Protein 3FF5 (pdb70)

Sequence (108 aa):
GPLGSPEFREPLIATAVKFLQNSRVRQSPLATRRAFLKKKGLTDEEIDLAFQQSGPLGSPEFREPLIATAVKFLQNSRVRQSPLATRRAFLKKKGLTDEEIDLAFQQS

Secondary structure (DSSP, 8-state):
-TT--HHHHHHHHHHHHHHHH-TTGGGS-HHHHHHHHHHTT--HHHHHHHHHH-/-TTS-HHHHHHHHHHHHHHHH-TTGGGS-HHHHHHHHHHTT--HHHHHHHHHH-

Radius of gyration: 14.64 Å; Cα contacts (8 Å, |Δi|>4): 102; chains: 2; bounding box: 37×34×26 Å

Solvent-accessible surface area: 6771 Å² total; per-residue (Å²): 54,143,141,30,23,84,111,5,37,104,24,0,24,57,13,0,20,148,31,8,94,74,88,204,19,157,157,32,90,86,75,73,41,76,59,71,0,112,82,6,47,2,49,85,122,13,3,62,58,0,49,135,109,69,30,131,144,20,19,80,118,2,24,112,44,3,12,51,31,0,10,132,35,4,63,66,85,188,26,129,135,37,91,100,75,69,44,56,49,71,0,113,90,5,45,6,49,72,126,11,0,75,71,0,55,144,106,62

GO terms:
  GO:0005777 peroxisome (C, IDA)
  GO:0005778 peroxisomal membrane (C, IDA)
  GO:0030674 protein-macromolecule adaptor activity (F, IDA)
  GO:0016560 protein import into peroxisome matrix, docking (P, IDA)
  GO:0005778 peroxisomal membrane (C, EXP)
  GO:0032991 protein-containing complex (C, IDA)
  GO:0007031 peroxisome organization (P, IDA)
  GO:0005778 peroxisomal membrane (C, TAS)

CATH classification: 1.10.10.10

Structure (mmCIF, N/CA/C/O backbone):
data_3FF5
#
_entry.id   3FF5
#
_cell.length_a   90.570
_cell.length_b   90.570
_cell.length_c   90.570
_cell.angle_alpha   90.00
_cell.angle_beta   90.00
_cell.angle_gamma   90.00
#
_symmetry.space_group_name_H-M   'I 2 3'
#
loop_
_entity.id
_entity.type
_entity.pdbx_description
1 polymer 'Peroxisomal biogenesis factor 14'
2 non-polymer 'decyl 2-trimethylazaniumylethyl phosphate'
3 water water
#
loop_
_atom_site.group_PDB
_atom_site.id
_atom_site.type_symbol
_atom_site.label_atom_id
_atom_site.label_alt_id
_atom_site.label_comp_id
_atom_site.label_asym_id
_atom_site.label_entity_id
_atom_site.label_seq_id
_atom_site.pdbx_PDB_ins_code
_atom_site.Cartn_x
_atom_site.Cartn_y
_atom_site.Cartn_z
_atom_site.occupancy
_atom_site.B_iso_or_equiv
_atom_site.auth_seq_id
_atom_site.auth_comp_id
_atom_site.auth_asym_id
_atom_site.auth_atom_id
_atom_site.pdbx_PDB_model_num
ATOM 1 N N . GLY A 1 1 ? 19.225 10.474 39.688 1.00 19.03 17 GLY A N 1
ATOM 2 C CA . GLY A 1 1 ? 18.154 9.510 39.287 1.00 18.28 17 GLY A CA 1
ATOM 3 C C . GLY A 1 1 ? 17.611 9.740 37.887 1.00 17.77 17 GLY A C 1
ATOM 4 O O . GLY A 1 1 ? 17.996 10.704 37.225 1.00 18.13 17 GLY A O 1
ATOM 5 N N . PRO A 1 2 ? 16.694 8.861 37.436 1.00 17.15 18 PRO A N 1
ATOM 6 C CA . PRO A 1 2 ? 16.126 8.800 36.078 1.00 16.90 18 PRO A CA 1
ATOM 7 C C . PRO A 1 2 ? 15.399 10.058 35.599 1.00 16.48 18 PRO A C 1
ATOM 8 O O . PRO A 1 2 ? 15.184 10.218 34.394 1.00 16.77 18 PRO A O 1
ATOM 12 N N . LEU A 1 3 ? 14.995 10.924 36.522 1.00 15.52 19 LEU A N 1
ATOM 13 C CA . LEU A 1 3 ? 14.311 12.155 36.139 1.00 14.92 19 LEU A CA 1
ATOM 14 C C . LEU A 1 3 ? 15.158 13.409 36.380 1.00 14.93 19 LEU A C 1
ATOM 15 O O . LEU A 1 3 ? 14.703 14.528 36.130 1.00 14.59 19 LEU A O 1
ATOM 20 N N . GLY A 1 4 ? 16.391 13.207 36.840 1.00 14.75 20 GLY A N 1
ATOM 21 C CA . GLY A 1 4 ? 17.318 14.310 37.110 1.00 14.53 20 GLY A CA 1
ATOM 22 C C . GLY A 1 4 ? 18.137 14.746 35.907 1.00 14.28 20 GLY A C 1
ATOM 23 O O . GLY A 1 4 ? 18.107 14.104 34.858 1.00 14.36 20 GLY A O 1
ATOM 24 N N . SER A 1 5 ? 18.864 15.852 36.065 1.00 14.27 21 SER A N 1
ATOM 25 C CA . SER A 1 5 ? 19.693 16.406 34.998 1.00 14.25 21 SER A CA 1
ATOM 26 C C . SER A 1 5 ? 21.150 16.458 35.445 1.00 14.11 21 SER A C 1
ATOM 27 O O . SER A 1 5 ? 21.425 16.572 36.640 1.00 13.73 21 SER A O 1
ATOM 31 N N . PRO A 1 6 ? 22.091 16.369 34.484 1.00 14.26 22 PRO A N 1
ATOM 32 C CA . PRO A 1 6 ? 23.532 16.408 34.775 1.00 14.24 22 PRO A CA 1
ATOM 33 C C . PRO A 1 6 ? 23.954 17.616 35.603 1.00 14.49 22 PRO A C 1
ATOM 34 O O . PRO A 1 6 ? 24.827 17.494 36.464 1.00 14.59 22 PRO A O 1
ATOM 38 N N . GLU A 1 7 ? 23.324 18.762 35.350 1.00 14.35 23 GLU A N 1
ATOM 39 C CA . GLU A 1 7 ? 23.634 20.017 36.040 1.00 14.81 23 GLU A CA 1
ATOM 40 C C . GLU A 1 7 ? 23.570 19.874 37.564 1.00 14.37 23 GLU A C 1
ATOM 41 O O . GLU A 1 7 ? 24.323 20.521 38.285 1.00 14.17 23 GLU A O 1
ATOM 51 N N . PHE A 1 8 ? 22.667 19.024 38.041 1.00 14.05 24 PHE A N 1
ATOM 52 C CA . PHE A 1 8 ? 22.451 18.863 39.473 1.00 14.33 24 PHE A CA 1
ATOM 53 C C . PHE A 1 8 ? 23.139 17.647 40.059 1.00 14.80 24 PHE A C 1
ATOM 54 O O . PHE A 1 8 ? 23.172 17.477 41.281 1.00 15.76 24 PHE A O 1
ATOM 62 N N . ARG A 1 9 ? 23.667 16.791 39.190 1.00 14.61 25 ARG A N 1
ATOM 63 C CA . ARG A 1 9 ? 24.415 15.617 39.639 1.00 15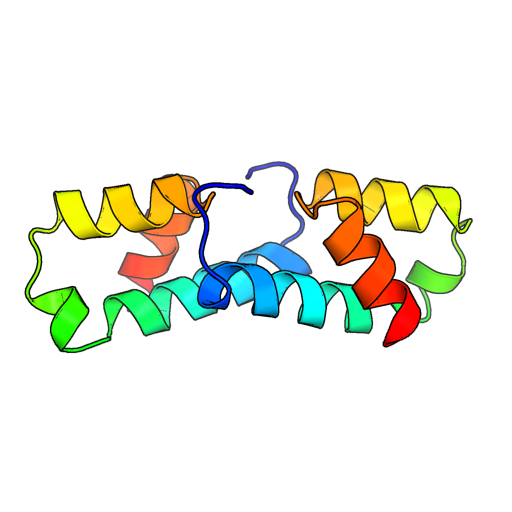.36 25 ARG A CA 1
ATOM 64 C C . ARG A 1 9 ? 25.898 15.931 39.687 1.00 15.81 25 ARG A C 1
ATOM 65 O O . ARG A 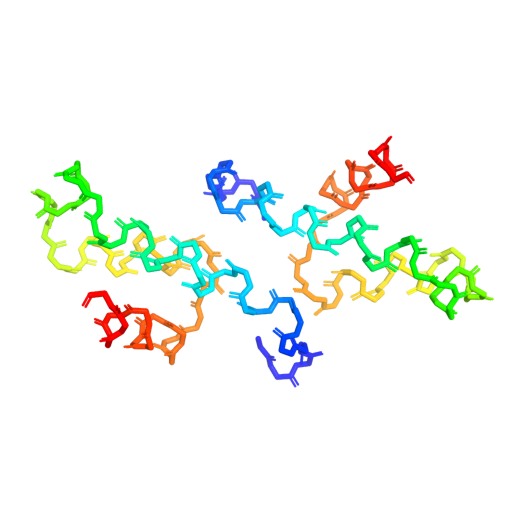1 9 ? 26.611 15.457 40.570 1.00 15.86 25 ARG A O 1
ATOM 80 N N . GLU A 1 10 ? 26.350 16.753 38.747 1.00 16.69 26 GLU A N 1
ATOM 81 C CA . GLU A 1 10 ? 27.776 17.062 38.621 1.00 18.08 26 GLU A CA 1
ATOM 82 C C . GLU A 1 10 ? 28.438 17.667 39.887 1.00 17.71 26 GLU A C 1
ATOM 83 O O . GLU A 1 10 ? 29.541 17.243 40.242 1.00 17.85 26 GLU A O 1
ATOM 89 N N . PRO A 1 11 ? 27.781 18.632 40.575 1.00 17.84 27 PRO A N 1
ATOM 90 C CA . PRO A 1 11 ? 28.325 19.078 41.867 1.00 17.64 27 PRO A CA 1
ATOM 91 C C . PRO A 1 11 ? 28.445 18.012 42.956 1.00 16.87 27 PRO A C 1
ATOM 92 O O . PRO A 1 11 ? 29.354 18.105 43.775 1.00 17.02 27 PRO A O 1
ATOM 96 N N . LEU A 1 12 ? 27.544 17.026 42.974 1.00 15.79 28 LEU A N 1
ATOM 97 C CA . LEU A 1 12 ? 27.635 15.919 43.931 1.00 15.34 28 LEU A CA 1
ATOM 98 C C . LEU A 1 12 ? 28.839 15.039 43.634 1.00 14.30 28 LEU A C 1
ATOM 99 O O . LEU A 1 12 ? 29.544 14.629 44.551 1.00 13.97 28 LEU A O 1
ATOM 104 N N . ILE A 1 13 ? 29.072 14.760 42.352 1.00 13.38 29 ILE A N 1
ATOM 105 C CA . ILE A 1 13 ? 30.251 13.996 41.936 1.00 12.74 29 ILE A CA 1
ATOM 106 C C . ILE A 1 13 ? 31.532 14.748 42.310 1.00 12.61 29 ILE A C 1
ATOM 107 O O . ILE A 1 13 ? 32.443 14.169 42.906 1.00 12.13 29 ILE A O 1
ATOM 112 N N . ALA A 1 14 ? 31.582 16.040 41.985 1.00 12.67 30 ALA A N 1
ATOM 113 C CA . ALA A 1 14 ? 32.745 16.876 42.280 1.00 12.99 30 ALA A CA 1
ATOM 114 C C . ALA A 1 14 ? 33.068 16.915 43.772 1.00 12.95 30 ALA A C 1
ATOM 115 O O . ALA A 1 14 ? 34.233 16.803 44.160 1.00 12.89 30 ALA A O 1
ATOM 117 N N . THR A 1 15 ? 32.035 17.060 44.601 1.00 12.85 31 THR A N 1
ATOM 118 C CA . THR A 1 15 ? 32.217 17.065 46.050 1.00 13.01 31 THR A CA 1
ATOM 119 C C . THR A 1 15 ? 32.700 15.692 46.518 1.00 12.90 31 THR A C 1
ATOM 120 O O . THR A 1 15 ? 33.604 15.598 47.360 1.00 13.05 31 THR A O 1
ATOM 124 N N . ALA A 1 16 ? 32.120 14.637 45.943 1.00 12.45 32 ALA A N 1
ATOM 125 C CA . ALA A 1 16 ? 32.511 13.266 46.264 1.00 12.62 32 ALA A CA 1
ATOM 126 C C . ALA A 1 16 ? 33.988 13.010 45.965 1.00 12.61 32 ALA A C 1
ATOM 127 O O . ALA A 1 16 ? 34.654 12.304 46.708 1.00 12.80 32 ALA A O 1
ATOM 129 N N . VAL A 1 17 ? 34.496 13.578 44.874 1.00 12.66 33 VAL A N 1
ATOM 130 C CA . VAL A 1 17 ? 35.924 13.457 44.565 1.00 13.08 33 VAL A CA 1
ATOM 131 C C . VAL A 1 17 ? 36.787 14.093 45.660 1.00 13.50 33 VAL A C 1
ATOM 132 O O . VAL A 1 17 ? 37.735 13.463 46.146 1.00 13.71 33 VAL A O 1
ATOM 136 N N . LYS A 1 18 ? 36.440 15.318 46.061 1.00 13.73 34 LYS A N 1
ATOM 137 C CA . LYS A 1 18 ? 37.156 16.029 47.129 1.00 14.34 34 LYS A CA 1
ATOM 138 C C . LYS A 1 18 ? 37.057 15.275 48.449 1.00 13.85 34 LYS A C 1
ATOM 139 O O . LYS A 1 18 ? 38.041 15.156 49.182 1.00 13.53 34 LYS A O 1
ATOM 145 N N . PHE A 1 19 ? 35.863 14.755 48.726 1.00 13.16 35 PHE A N 1
ATOM 146 C CA . PHE A 1 19 ? 35.611 13.867 49.859 1.00 12.54 35 PHE A CA 1
ATOM 147 C C . PHE A 1 19 ? 36.583 12.688 49.864 1.00 12.53 35 PHE A C 1
ATOM 148 O O . PHE A 1 19 ? 37.251 12.435 50.863 1.00 12.12 35 PHE A O 1
ATOM 156 N N . LEU A 1 20 ? 36.670 11.972 48.743 1.00 12.35 36 LEU A N 1
ATOM 157 C CA . LEU A 1 20 ? 37.481 10.757 48.676 1.00 12.65 36 LEU A CA 1
ATOM 158 C C . LEU A 1 20 ? 38.993 11.001 48.765 1.00 13.07 36 LEU A C 1
ATOM 159 O O . LEU A 1 20 ? 39.744 10.107 49.161 1.00 13.56 36 LEU A O 1
ATOM 164 N N . GLN A 1 21 ? 39.420 12.206 48.395 1.00 13.76 37 GLN A N 1
ATOM 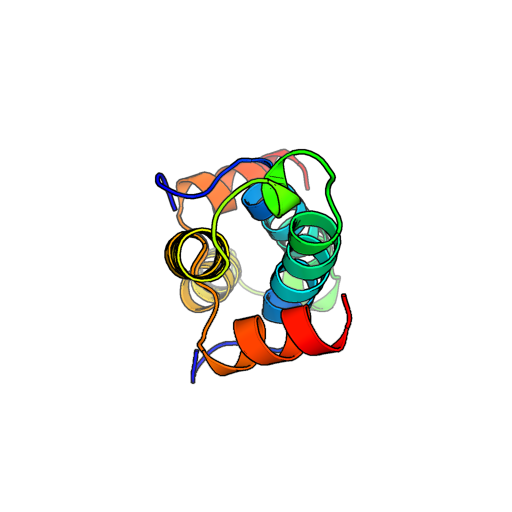165 C CA . GLN A 1 21 ? 40.826 12.616 48.479 1.00 14.29 37 GLN A CA 1
ATOM 166 C C . GLN A 1 21 ? 41.218 13.187 49.850 1.00 14.28 37 GLN A C 1
ATOM 167 O O . GLN A 1 21 ? 42.400 13.467 50.094 1.00 14.40 37 GLN A O 1
ATOM 173 N N . ASN A 1 22 ? 40.239 13.369 50.734 1.00 13.64 38 ASN A N 1
ATOM 174 C CA . ASN A 1 22 ? 40.476 14.046 52.006 1.00 13.63 38 ASN A CA 1
ATOM 175 C C . ASN A 1 22 ? 41.149 13.124 53.015 1.00 13.63 38 ASN A C 1
ATOM 176 O O . ASN A 1 22 ? 40.797 11.948 53.120 1.00 13.09 38 ASN A O 1
ATOM 181 N N . SER A 1 23 ? 42.121 13.671 53.749 1.00 14.11 39 SER A N 1
ATOM 182 C CA . SER A 1 23 ? 42.961 12.875 54.654 1.00 14.39 39 SER A CA 1
ATOM 183 C C . SER A 1 23 ? 42.205 12.223 55.805 1.00 13.99 39 SER A C 1
ATOM 184 O O . SER A 1 23 ? 42.570 11.134 56.251 1.00 14.49 39 SER A O 1
ATOM 187 N N . ARG A 1 24 ? 41.162 12.894 56.290 1.00 13.24 40 ARG A N 1
ATOM 188 C CA . ARG A 1 24 ? 40.301 12.325 57.320 1.00 12.88 40 ARG A CA 1
ATOM 189 C C . ARG A 1 24 ? 39.506 11.151 56.749 1.00 12.66 40 ARG A C 1
ATOM 190 O O . ARG A 1 24 ? 39.427 10.085 57.354 1.00 12.11 40 ARG A O 1
ATOM 198 N N . VAL A 1 25 ? 38.932 11.365 55.568 1.00 12.50 41 VAL A N 1
ATOM 199 C CA . VAL A 1 25 ? 38.066 10.377 54.925 1.00 12.86 41 VAL A CA 1
ATOM 200 C C . VAL A 1 25 ? 38.818 9.096 54.589 1.00 13.32 41 VAL A C 1
ATOM 201 O O . VAL A 1 25 ? 38.304 7.991 54.785 1.00 13.29 41 VAL A O 1
ATOM 205 N N . ARG A 1 26 ? 40.047 9.256 54.113 1.00 13.93 42 ARG A N 1
ATOM 206 C CA . ARG A 1 26 ? 40.877 8.135 53.681 1.00 14.79 42 ARG A CA 1
ATOM 207 C C . ARG A 1 26 ? 41.264 7.169 54.806 1.00 14.67 42 ARG A C 1
ATOM 208 O O . ARG A 1 26 ? 41.739 6.061 54.539 1.00 14.86 42 ARG A O 1
ATOM 216 N N . GLN A 1 27 ? 41.044 7.572 56.057 1.00 14.42 43 GLN A N 1
ATOM 217 C CA . GLN A 1 27 ? 41.352 6.712 57.207 1.00 14.45 43 GLN A CA 1
ATOM 218 C C . GLN A 1 27 ? 40.227 5.745 57.552 1.00 14.36 43 GLN A C 1
ATOM 219 O O . GLN A 1 27 ? 40.380 4.892 58.417 1.00 14.98 43 GLN A O 1
ATOM 225 N N . SER A 1 28 ? 39.098 5.890 56.874 1.00 14.30 44 SER A N 1
ATOM 226 C CA . SER A 1 28 ? 37.956 5.022 57.084 1.00 14.39 44 SER A CA 1
ATOM 227 C C . SER A 1 28 ? 37.986 3.916 56.020 1.00 14.21 44 SER A C 1
ATOM 228 O O . SER A 1 28 ? 38.528 4.130 54.935 1.00 13.72 44 SER A O 1
ATOM 232 N N . PRO A 1 29 ? 37.434 2.724 56.331 1.00 14.45 45 PRO A N 1
ATOM 233 C CA . PRO A 1 29 ? 37.420 1.637 55.345 1.00 14.49 45 PRO A CA 1
ATOM 234 C C . PRO A 1 29 ? 36.729 2.034 54.044 1.00 14.33 45 PRO A C 1
ATOM 235 O O . PRO A 1 29 ? 35.817 2.869 54.049 1.00 13.87 45 PRO A O 1
ATOM 239 N N . LEU A 1 30 ? 37.166 1.430 52.942 1.00 14.19 46 LEU A N 1
ATOM 240 C CA . LEU A 1 30 ? 36.588 1.713 51.632 1.00 14.84 46 LEU A CA 1
ATOM 241 C C . LEU A 1 30 ? 35.057 1.617 51.657 1.00 13.96 46 LEU A C 1
ATOM 242 O O . LEU A 1 30 ? 34.375 2.498 51.134 1.00 13.90 46 LEU A O 1
ATOM 247 N N . ALA A 1 31 ? 34.524 0.566 52.276 1.00 13.61 47 ALA A N 1
ATOM 248 C CA . ALA A 1 31 ? 33.067 0.360 52.348 1.00 12.68 47 ALA A CA 1
ATOM 249 C C . ALA A 1 31 ? 32.334 1.470 53.099 1.00 12.16 47 ALA A C 1
ATOM 250 O O . ALA A 1 31 ? 31.198 1.813 52.762 1.00 11.43 47 ALA A O 1
ATOM 252 N N . THR A 1 32 ? 32.983 2.010 54.130 1.00 11.17 48 THR A N 1
ATOM 253 C CA . THR A 1 32 ? 32.410 3.078 54.931 1.00 10.32 48 THR A CA 1
ATOM 254 C C . THR A 1 32 ? 32.389 4.365 54.112 1.00 9.81 48 THR A C 1
ATOM 255 O O . THR A 1 32 ? 31.437 5.130 54.191 1.00 9.11 48 THR A O 1
ATOM 259 N N . ARG A 1 33 ? 33.438 4.582 53.318 1.00 8.98 49 ARG A N 1
ATOM 260 C CA . ARG A 1 33 ? 33.496 5.722 52.406 1.00 9.11 49 ARG A CA 1
ATOM 261 C C . ARG A 1 33 ? 32.359 5.660 51.393 1.00 8.74 49 ARG A C 1
ATOM 262 O O . ARG A 1 33 ? 31.687 6.655 51.149 1.00 8.30 49 ARG A O 1
ATOM 270 N N . ARG A 1 34 ? 32.137 4.472 50.833 1.00 8.57 50 ARG A N 1
ATOM 271 C CA . ARG A 1 34 ? 31.062 4.275 49.860 1.00 9.13 50 ARG A CA 1
ATOM 272 C C . ARG A 1 34 ? 29.700 4.463 50.508 1.00 8.81 50 ARG A C 1
ATOM 273 O O . ARG A 1 34 ? 28.826 5.107 49.932 1.00 9.19 50 ARG A O 1
ATOM 281 N N . ALA A 1 35 ? 29.521 3.929 51.716 1.00 8.44 51 ALA A N 1
ATOM 282 C CA . ALA A 1 35 ? 28.242 4.081 52.423 1.00 8.35 51 ALA A CA 1
ATOM 283 C C . ALA A 1 35 ? 27.942 5.554 52.698 1.00 8.57 51 ALA A C 1
ATOM 284 O O . ALA A 1 35 ? 26.802 6.005 52.561 1.00 8.52 51 ALA A O 1
ATOM 286 N N . PHE A 1 36 ? 28.979 6.308 53.056 1.00 8.31 52 PHE A N 1
ATOM 287 C CA . PHE A 1 36 ? 28.821 7.739 53.297 1.00 8.43 52 PHE A CA 1
ATOM 288 C C . PHE A 1 36 ? 28.327 8.460 52.040 1.00 8.45 52 PHE A C 1
ATOM 289 O O . PHE A 1 36 ? 27.413 9.276 52.111 1.00 8.30 52 PHE A O 1
ATOM 297 N N . LEU A 1 37 ? 28.924 8.157 50.890 1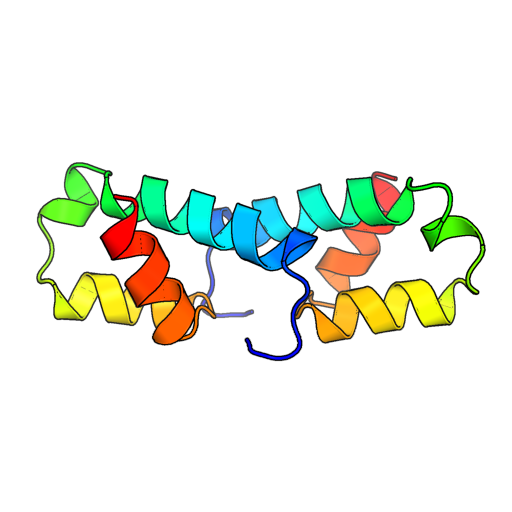.00 8.15 53 LEU A N 1
ATOM 298 C CA . LEU A 1 37 ? 28.472 8.764 49.630 1.00 8.81 53 LEU A CA 1
ATOM 299 C C . LEU A 1 37 ? 27.052 8.320 49.270 1.00 9.38 53 LEU A C 1
ATOM 300 O O . LEU A 1 37 ? 26.269 9.100 48.717 1.00 9.16 53 LEU A O 1
ATOM 305 N N . LYS A 1 38 ? 26.721 7.068 49.577 1.00 10.18 54 LYS A N 1
ATOM 306 C CA . LYS A 1 38 ? 25.355 6.595 49.378 1.00 11.13 54 LYS A CA 1
ATOM 307 C C . LYS A 1 38 ? 24.345 7.374 50.238 1.00 11.07 54 LYS A C 1
ATOM 308 O O . LYS A 1 38 ? 23.275 7.754 49.753 1.00 11.26 54 LYS A O 1
ATOM 317 N N . LYS A 1 39 ? 24.682 7.637 51.498 1.00 11.45 55 LYS A N 1
ATOM 318 C CA . LYS A 1 39 ? 23.776 8.429 52.342 1.00 11.20 55 LYS A CA 1
ATOM 319 C C . LYS A 1 39 ? 23.684 9.892 51.875 1.00 11.50 55 LYS A C 1
ATOM 320 O O . LYS A 1 39 ? 22.755 10.611 52.257 1.00 11.52 55 LYS A O 1
ATOM 326 N N . LYS A 1 40 ? 24.639 10.317 51.041 1.00 11.46 56 LYS A N 1
ATOM 327 C CA . LYS A 1 40 ? 24.568 11.625 50.374 1.00 11.60 56 LYS A CA 1
ATOM 328 C C . LYS A 1 40 ? 23.665 11.644 49.152 1.00 11.82 56 LYS A C 1
ATOM 329 O O . LYS A 1 40 ? 23.522 12.684 48.505 1.00 12.01 56 LYS A O 1
ATOM 339 N N . GLY A 1 41 ? 23.091 10.494 48.823 1.00 12.28 57 GLY A N 1
ATOM 340 C CA . GLY A 1 41 ? 22.164 10.389 47.701 1.00 12.48 57 GLY A CA 1
ATOM 341 C C . GLY A 1 41 ? 22.799 10.098 46.348 1.00 12.66 57 GLY A C 1
ATOM 342 O O . GLY A 1 41 ? 22.113 10.137 45.324 1.00 12.72 57 GLY A O 1
ATOM 343 N N . LEU A 1 42 ? 24.099 9.811 46.327 1.00 12.49 58 LEU A N 1
ATOM 344 C CA . LEU A 1 42 ? 24.769 9.461 45.067 1.00 12.13 58 LEU A CA 1
ATOM 345 C C . LEU A 1 42 ? 24.340 8.077 44.593 1.00 12.29 58 LEU A C 1
ATOM 346 O O . LEU A 1 42 ? 24.144 7.176 45.398 1.00 12.15 58 LEU A O 1
ATOM 351 N N . THR A 1 43 ? 24.216 7.916 43.279 1.00 12.24 59 THR A N 1
ATOM 352 C CA . THR A 1 43 ? 23.929 6.614 42.688 1.00 12.58 59 THR A CA 1
ATOM 353 C C . THR A 1 43 ? 25.202 5.773 42.675 1.0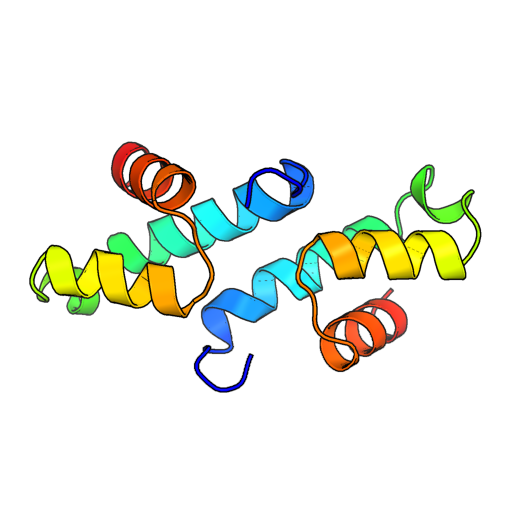0 12.75 59 THR A C 1
ATOM 354 O O . THR A 1 43 ? 26.308 6.304 42.803 1.00 12.06 59 THR A O 1
ATOM 358 N N . ASP A 1 44 ? 25.049 4.464 42.499 1.00 13.27 60 ASP A N 1
ATOM 359 C CA . ASP A 1 44 ? 26.201 3.569 42.375 1.00 13.75 60 ASP A CA 1
ATOM 360 C C . ASP A 1 44 ? 27.192 4.053 41.312 1.00 13.21 60 ASP A C 1
ATOM 361 O O . ASP A 1 44 ? 28.402 4.100 41.554 1.00 13.08 60 ASP A O 1
ATOM 366 N N . GLU A 1 45 ? 26.677 4.433 40.143 1.00 12.98 61 GLU A N 1
ATOM 367 C CA . GLU A 1 45 ? 27.527 4.974 39.077 1.00 12.75 61 GLU A CA 1
ATOM 368 C C . GLU A 1 45 ? 28.279 6.228 39.511 1.00 12.40 61 GLU A C 1
ATOM 369 O O . GLU A 1 45 ? 29.473 6.356 39.259 1.00 12.56 61 GLU A O 1
ATOM 375 N N . GLU A 1 46 ? 27.579 7.158 40.153 1.00 11.98 62 GLU A N 1
ATOM 376 C CA . GLU A 1 46 ? 28.209 8.399 40.600 1.00 11.77 62 GLU A CA 1
ATOM 377 C C . GLU A 1 46 ? 29.344 8.144 41.595 1.00 11.59 62 GLU A C 1
ATOM 378 O O . GLU A 1 46 ? 30.396 8.780 41.523 1.00 11.46 62 GLU A O 1
ATOM 384 N N . ILE A 1 47 ? 29.123 7.202 42.508 1.00 11.36 63 ILE A N 1
ATOM 385 C CA . ILE A 1 47 ? 30.158 6.778 43.450 1.00 11.79 63 ILE A CA 1
ATOM 386 C C . ILE A 1 47 ? 31.353 6.169 42.708 1.00 12.19 63 ILE A C 1
ATOM 387 O O . ILE A 1 47 ? 32.499 6.536 42.966 1.00 11.78 63 ILE A O 1
ATOM 392 N N . ASP A 1 48 ? 31.076 5.257 41.774 1.00 13.18 64 ASP A N 1
ATOM 393 C CA . ASP A 1 48 ? 32.128 4.653 40.948 1.00 14.66 64 ASP A CA 1
ATOM 394 C C . ASP A 1 48 ? 32.938 5.699 40.171 1.00 14.91 64 ASP A C 1
ATOM 395 O O . ASP A 1 48 ? 34.162 5.583 40.062 1.00 15.33 64 ASP A O 1
ATOM 400 N N . LEU A 1 49 ? 32.260 6.727 39.655 1.00 15.20 65 LEU A N 1
ATOM 401 C CA . LEU A 1 49 ? 32.928 7.806 38.910 1.00 15.67 65 LEU A CA 1
ATOM 402 C C . LEU A 1 49 ? 33.809 8.658 39.813 1.00 15.39 65 LEU A C 1
ATOM 403 O O . LEU A 1 49 ? 34.911 9.063 39.427 1.00 15.05 65 LEU A O 1
ATOM 408 N N . ALA A 1 50 ? 33.313 8.928 41.018 1.00 15.21 66 ALA A N 1
ATOM 409 C CA . ALA A 1 50 ? 34.067 9.672 42.017 1.00 15.20 66 ALA A CA 1
ATOM 410 C C . ALA A 1 50 ? 35.364 8.944 42.394 1.00 15.66 66 ALA A C 1
ATOM 411 O O . ALA A 1 50 ? 36.416 9.570 42.515 1.00 15.62 66 ALA A O 1
ATOM 413 N N . PHE A 1 51 ? 35.286 7.627 42.567 1.00 16.12 67 PHE A N 1
ATOM 414 C CA . PHE A 1 51 ? 36.474 6.817 42.858 1.00 17.38 67 PHE A CA 1
ATOM 415 C C . PHE A 1 51 ? 37.482 6.834 41.719 1.00 18.10 67 PHE A C 1
ATOM 416 O O . PHE A 1 51 ? 38.684 6.952 41.962 1.00 18.10 67 PHE A O 1
ATOM 424 N N . GLN A 1 52 ? 36.984 6.727 40.487 1.00 19.14 68 GLN A N 1
ATOM 425 C CA . GLN A 1 52 ? 37.817 6.849 39.282 1.00 20.54 68 GLN A CA 1
ATOM 426 C C . GLN A 1 52 ? 38.581 8.171 39.254 1.00 21.15 68 GLN A C 1
ATOM 427 O O . GLN A 1 52 ? 39.782 8.191 38.989 1.00 21.63 68 GLN A O 1
ATOM 437 N N . GLN A 1 53 ? 37.873 9.266 39.523 1.00 21.80 69 GLN A N 1
ATOM 438 C CA . GLN A 1 53 ? 38.438 10.611 39.451 1.00 22.61 69 GLN A CA 1
ATOM 439 C C . GLN A 1 53 ? 39.321 10.971 40.645 1.00 23.17 69 GLN A C 1
ATOM 440 O O . GLN A 1 53 ? 40.095 11.925 40.570 1.00 23.43 69 GLN A O 1
ATOM 446 N N . SER A 1 54 ? 39.201 10.225 41.742 1.00 23.72 70 SER A N 1
ATOM 447 C CA . SER A 1 54 ? 39.950 10.544 42.961 1.00 24.36 70 SER A CA 1
ATOM 448 C C . SER A 1 54 ? 41.395 10.049 42.894 1.00 24.70 70 SER A C 1
ATOM 449 O O . SER A 1 54 ? 41.754 9.168 42.112 1.00 24.98 70 SER A O 1
ATOM 453 N N . GLY B 1 1 ? 18.805 16.392 51.606 1.00 18.59 17 GLY B N 1
ATOM 454 C CA . GLY B 1 1 ? 17.954 15.989 52.759 1.00 18.77 17 GLY B CA 1
ATOM 455 C C . GLY B 1 1 ? 18.638 16.155 54.107 1.00 18.86 17 GLY B C 1
ATOM 456 O O . GLY B 1 1 ? 19.815 16.519 54.158 1.00 18.63 17 GLY B O 1
ATOM 457 N N . PRO B 1 2 ? 17.906 15.889 55.213 1.00 18.73 18 PRO B N 1
ATOM 458 C CA . PRO B 1 2 ? 18.393 16.109 56.584 1.00 18.85 18 PRO B CA 1
ATOM 459 C C A PRO B 1 2 ? 19.617 15.273 56.968 0.50 18.67 18 PRO B C 1
ATOM 460 C C B PRO B 1 2 ? 19.616 15.273 56.968 0.50 18.67 18 PRO B C 1
ATOM 461 O O . PRO B 1 2 ? 20.359 15.658 57.873 1.00 19.03 18 PRO B O 1
ATOM 467 N N . LEU B 1 3 ? 19.825 14.145 56.290 1.00 18.22 19 LEU B N 1
ATOM 468 C CA . LEU B 1 3 ? 20.971 13.275 56.580 1.00 17.85 19 LEU B CA 1
ATOM 469 C C . LEU B 1 3 ? 22.243 13.682 55.837 1.00 17.53 19 LEU B C 1
ATOM 470 O O . LEU B 1 3 ? 23.326 13.172 56.128 1.00 17.19 19 LEU B O 1
ATOM 475 N N . GLY B 1 4 ? 22.108 14.604 54.887 1.00 17.45 20 GLY B N 1
ATOM 476 C CA . GLY B 1 4 ? 23.250 15.105 54.132 1.00 17.56 20 GLY B CA 1
ATOM 477 C C . GLY B 1 4 ? 24.128 16.032 54.956 1.00 17.86 20 GLY B C 1
ATOM 478 O O . GLY B 1 4 ? 23.634 16.803 55.780 1.00 18.25 20 GLY B O 1
ATOM 479 N N . SER B 1 5 ? 25.437 15.956 54.745 1.00 17.76 21 SER B N 1
ATOM 480 C CA . SER B 1 5 ? 26.360 16.865 55.403 1.00 17.90 21 SER B CA 1
ATOM 481 C C . SER B 1 5 ? 26.382 18.181 54.635 1.00 17.75 21 SER B C 1
ATOM 482 O O . SER B 1 5 ? 26.177 18.183 53.414 1.00 17.15 21 SER B O 1
ATOM 485 N N . PRO B 1 6 ? 26.635 19.305 55.339 1.00 17.82 22 PRO B N 1
ATOM 486 C CA . PRO B 1 6 ? 26.735 20.605 54.669 1.00 17.91 22 PRO B CA 1
ATOM 487 C C . PRO B 1 6 ? 27.781 20.629 53.554 1.00 17.85 22 PRO B C 1
ATOM 488 O O . PRO B 1 6 ? 27.627 21.388 52.597 1.00 17.68 22 PRO B O 1
ATOM 492 N N . GLU B 1 7 ? 28.813 19.788 53.656 1.00 17.27 23 GLU B N 1
ATOM 493 C CA . GLU B 1 7 ? 29.837 19.700 52.606 1.00 17.25 23 GLU B CA 1
ATOM 494 C C . GLU B 1 7 ? 29.250 19.363 51.246 1.00 16.45 23 GLU B C 1
ATOM 495 O O . GLU B 1 7 ? 29.758 19.814 50.219 1.00 16.41 23 GLU B O 1
ATOM 501 N N . PHE B 1 8 ? 28.185 18.564 51.247 1.00 15.38 24 PHE B N 1
ATOM 502 C CA . PHE B 1 8 ? 27.537 18.137 50.008 1.00 15.21 24 PHE B CA 1
ATOM 503 C C . PHE B 1 8 ? 26.307 18.970 49.658 1.00 15.39 24 PHE B C 1
ATOM 504 O O . PHE B 1 8 ? 26.003 19.166 48.478 1.00 15.12 24 PHE B O 1
ATOM 512 N N . ARG B 1 9 ? 25.587 19.435 50.676 1.00 15.71 25 ARG B N 1
ATOM 513 C CA . ARG B 1 9 ? 24.332 20.142 50.429 1.00 16.21 25 ARG B CA 1
ATOM 514 C C . ARG B 1 9 ? 24.561 21.589 49.992 1.00 16.42 25 ARG B C 1
ATOM 515 O O . ARG B 1 9 ? 23.821 22.100 49.159 1.00 16.56 25 ARG B O 1
ATOM 523 N N . GLU B 1 10 ? 25.594 22.234 50.531 1.00 16.59 26 GLU B N 1
ATOM 524 C CA . GLU B 1 10 ? 25.884 23.628 50.169 1.00 17.41 26 GLU B CA 1
ATOM 525 C C . GLU B 1 10 ? 26.236 23.815 48.682 1.00 16.89 26 GLU B C 1
ATOM 526 O O . GLU B 1 10 ? 25.677 24.703 48.042 1.00 16.45 26 GLU B O 1
ATOM 532 N N . PRO B 1 11 ? 27.141 22.971 48.122 1.00 16.66 27 PRO B N 1
ATOM 533 C CA . PRO B 1 11 ? 27.390 23.039 46.676 1.00 16.50 27 PRO B CA 1
ATOM 534 C C . PRO B 1 11 ? 26.138 22.793 45.827 1.00 16.23 27 PRO B C 1
ATOM 535 O O . PRO B 1 11 ? 25.985 23.413 44.778 1.00 16.01 27 PRO B O 1
ATOM 539 N N . LEU B 1 12 ? 25.254 21.906 46.280 1.00 16.42 28 LEU B N 1
ATOM 540 C CA . LEU B 1 12 ? 23.977 21.685 45.595 1.00 16.55 28 LEU B CA 1
ATOM 541 C C . LEU B 1 12 ? 23.068 22.918 45.690 1.00 16.15 28 LEU B C 1
ATOM 542 O O . LEU B 1 12 ? 22.516 23.365 44.686 1.00 16.49 28 LEU B O 1
ATOM 547 N N . ILE B 1 13 ? 22.932 23.469 46.893 1.00 15.49 29 ILE B N 1
ATOM 548 C CA . ILE B 1 13 ? 22.205 24.728 47.081 1.00 15.12 29 ILE B CA 1
ATOM 549 C C . ILE B 1 13 ? 22.808 25.827 46.201 1.00 14.57 29 ILE B C 1
ATOM 550 O O . ILE B 1 13 ? 22.081 26.556 45.532 1.00 14.36 29 ILE B O 1
ATOM 555 N N . ALA B 1 14 ? 24.138 25.918 46.179 1.00 14.56 30 ALA B N 1
ATOM 556 C CA . ALA B 1 14 ? 24.823 26.874 45.301 1.00 14.36 30 ALA B CA 1
ATOM 557 C C . ALA B 1 14 ? 24.434 26.677 43.830 1.00 13.97 30 ALA B C 1
ATOM 558 O O . ALA B 1 14 ? 24.193 27.644 43.114 1.00 13.94 30 ALA B O 1
ATOM 560 N N . THR B 1 15 ? 24.345 25.423 43.394 1.00 13.60 31 THR B N 1
ATOM 561 C CA . THR B 1 15 ? 23.915 25.104 42.033 1.00 13.67 31 THR B CA 1
ATOM 562 C C . THR B 1 15 ? 22.466 25.549 41.801 1.00 13.13 31 THR B C 1
ATOM 563 O O . THR B 1 15 ? 22.142 26.123 40.757 1.00 12.50 31 THR B O 1
ATOM 567 N N . ALA B 1 16 ? 21.608 25.297 42.788 1.00 12.94 32 ALA B N 1
ATOM 568 C CA . ALA B 1 16 ? 20.216 25.738 42.733 1.00 12.64 32 ALA B CA 1
ATOM 569 C C . ALA B 1 16 ? 20.090 27.264 42.666 1.00 12.80 32 ALA B C 1
ATOM 570 O O . ALA B 1 16 ? 19.193 27.777 42.002 1.00 12.56 32 ALA B O 1
ATOM 572 N N . VAL B 1 17 ? 20.979 27.980 43.353 1.00 12.74 33 VAL B N 1
ATOM 573 C CA . VAL B 1 17 ? 21.020 29.447 43.266 1.00 13.17 33 VAL B CA 1
ATOM 574 C C . VAL B 1 17 ? 21.281 29.900 41.819 1.00 13.62 33 VAL B C 1
ATOM 575 O O . VAL B 1 17 ? 20.605 30.800 41.314 1.00 13.81 33 VAL B O 1
ATOM 579 N N . LYS B 1 18 ? 22.241 29.252 41.155 1.00 13.96 34 LYS B N 1
ATOM 580 C CA . LYS B 1 18 ? 22.602 29.599 39.776 1.00 14.85 34 LYS B CA 1
ATOM 581 C C . LYS B 1 18 ? 21.434 29.310 38.841 1.00 14.76 34 LYS B C 1
ATOM 582 O O . LYS B 1 18 ? 21.131 30.102 37.942 1.00 14.89 34 LYS B O 1
ATOM 592 N N . PHE B 1 19 ? 20.773 28.180 39.084 1.00 14.87 35 PHE B N 1
ATOM 593 C CA . PHE B 1 19 ? 19.537 27.809 38.387 1.00 14.60 35 PHE B CA 1
ATOM 594 C C . PHE B 1 19 ? 18.489 28.918 38.519 1.00 14.84 35 PHE B C 1
ATOM 595 O O . PHE B 1 19 ? 17.976 29.420 37.516 1.00 14.55 35 PHE B O 1
ATOM 603 N N . LEU B 1 20 ? 18.207 29.324 39.758 1.00 15.31 36 LEU B N 1
ATOM 604 C CA . LEU B 1 20 ? 17.193 30.345 40.041 1.00 15.56 36 LEU B CA 1
ATOM 605 C C . LEU B 1 20 ? 17.547 31.742 39.525 1.00 16.62 36 LEU B C 1
ATOM 606 O O . LEU B 1 20 ? 16.661 32.576 39.331 1.00 17.11 36 LEU B O 1
ATOM 611 N N . GLN B 1 21 ? 18.834 31.992 39.309 1.00 17.40 37 GLN B N 1
ATOM 612 C CA . GLN B 1 21 ? 19.295 33.272 38.760 1.00 18.21 37 GLN B CA 1
ATOM 613 C C . GLN B 1 21 ? 19.287 33.312 37.230 1.00 18.99 37 GLN B C 1
ATOM 614 O O . GLN B 1 21 ? 19.459 34.382 36.628 1.00 18.97 37 GLN B O 1
ATOM 620 N N . ASN B 1 22 ? 19.080 32.155 36.605 1.00 19.47 38 ASN B N 1
ATOM 621 C CA . ASN B 1 22 ? 19.115 32.052 35.146 1.00 20.34 38 ASN B CA 1
ATOM 622 C C . ASN B 1 22 ? 17.926 32.767 34.509 1.00 20.68 38 ASN B C 1
ATOM 623 O O . ASN B 1 22 ? 16.793 32.638 34.974 1.00 20.56 38 ASN B O 1
ATOM 628 N N . SER B 1 23 ? 18.195 33.523 33.447 1.00 21.57 39 SER B N 1
ATOM 629 C CA . SER B 1 23 ? 17.172 34.357 32.813 1.00 22.30 39 SER B CA 1
ATOM 630 C C . SER B 1 23 ? 15.959 33.583 32.298 1.00 22.63 39 SER B C 1
ATOM 631 O O . SER B 1 23 ? 14.822 34.023 32.495 1.00 23.07 39 SER B O 1
ATOM 635 N N . ARG B 1 24 ? 16.198 32.449 31.639 1.00 23.02 40 ARG B N 1
ATOM 636 C CA . ARG B 1 24 ? 15.109 31.599 31.141 1.00 23.48 40 ARG B CA 1
ATOM 637 C C . ARG B 1 24 ? 14.310 31.019 32.296 1.00 23.24 40 ARG B C 1
ATOM 638 O O . ARG B 1 24 ? 13.083 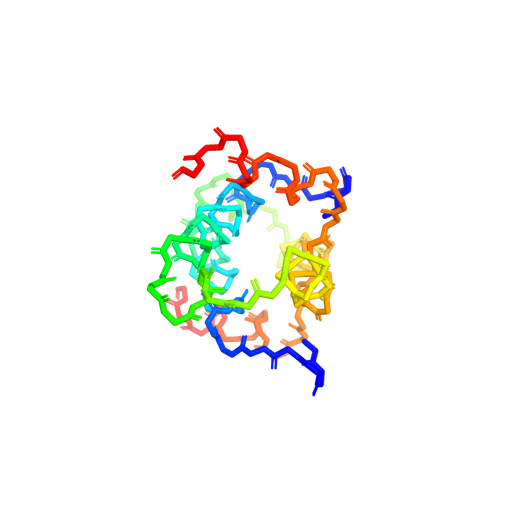30.981 32.255 1.00 22.94 40 ARG B O 1
ATOM 646 N N . VAL B 1 25 ? 15.019 30.571 33.329 1.00 23.11 41 VAL B N 1
ATOM 647 C CA . VAL B 1 25 ? 14.387 29.963 34.496 1.00 23.09 41 VAL B CA 1
ATOM 648 C C . VAL B 1 25 ? 13.457 30.953 35.204 1.00 23.42 41 VAL B C 1
ATOM 649 O O . VAL B 1 25 ? 12.348 30.590 35.597 1.00 23.65 41 VAL B O 1
ATOM 653 N N . ARG B 1 26 ? 13.902 32.202 35.339 1.00 23.77 42 ARG B N 1
ATOM 654 C CA . ARG B 1 26 ? 13.114 33.239 36.013 1.00 24.26 42 ARG B CA 1
ATOM 655 C C . ARG B 1 26 ? 11.805 33.570 35.302 1.00 24.29 42 ARG B C 1
ATOM 656 O O . ARG B 1 26 ? 10.916 34.195 35.888 1.00 24.33 42 ARG B O 1
ATOM 664 N N . GLN B 1 27 ? 11.685 33.134 34.049 1.00 24.09 43 GLN B N 1
ATOM 665 C CA . GLN B 1 27 ? 10.479 33.372 33.260 1.00 24.17 43 GLN B CA 1
ATOM 666 C C . GLN B 1 27 ? 9.353 32.410 33.632 1.00 23.75 43 GLN B C 1
ATOM 667 O O . GLN B 1 27 ? 8.179 32.674 33.356 1.00 23.97 43 GLN B O 1
ATOM 673 N N . SER B 1 28 ? 9.718 31.293 34.253 1.00 22.91 44 SER B N 1
ATOM 674 C CA . SER B 1 28 ? 8.749 30.265 34.612 1.00 21.92 44 SER B CA 1
ATOM 675 C C . SER B 1 28 ? 8.044 30.614 35.927 1.00 20.96 44 SER B C 1
ATOM 676 O O . SER B 1 28 ? 8.629 31.299 36.774 1.00 20.93 44 SER B O 1
ATOM 680 N N . PRO B 1 29 ? 6.785 30.153 36.104 1.00 19.93 45 PRO B N 1
ATOM 681 C CA . PRO B 1 29 ? 6.078 30.389 37.361 1.00 19.15 45 PRO B CA 1
ATOM 682 C C . PRO B 1 29 ? 6.866 29.881 38.559 1.00 18.28 45 PRO B C 1
ATOM 683 O O . PRO B 1 29 ? 7.580 28.878 38.456 1.00 17.83 45 PRO B O 1
ATOM 687 N N . LEU B 1 30 ? 6.736 30.575 39.684 1.00 17.25 46 LEU B N 1
ATOM 688 C CA . LEU B 1 30 ? 7.398 30.177 40.920 1.00 16.68 46 LEU B CA 1
ATOM 689 C C . LEU B 1 30 ? 7.235 28.683 41.231 1.00 15.92 46 LEU B C 1
ATOM 690 O O . LEU B 1 30 ? 8.229 27.991 41.474 1.00 15.62 46 LEU B O 1
ATOM 695 N N . ALA B 1 31 ? 5.991 28.198 41.223 1.00 14.90 47 ALA B N 1
ATOM 696 C CA . ALA B 1 31 ? 5.695 26.797 41.554 1.00 14.53 47 ALA B CA 1
ATOM 697 C C . ALA B 1 31 ? 6.481 25.833 40.669 1.00 14.17 47 ALA B C 1
ATOM 698 O O . ALA B 1 31 ? 6.899 24.759 41.120 1.00 13.89 47 ALA B O 1
ATOM 700 N N . THR B 1 32 ? 6.674 26.235 39.416 1.00 13.71 48 THR B N 1
ATOM 701 C CA . THR B 1 32 ? 7.402 25.450 38.416 1.00 14.27 48 THR B CA 1
ATOM 702 C C . THR B 1 32 ? 8.893 25.365 38.766 1.00 13.13 48 THR B C 1
ATOM 703 O O . THR B 1 32 ? 9.486 24.290 38.685 1.00 12.94 48 THR B 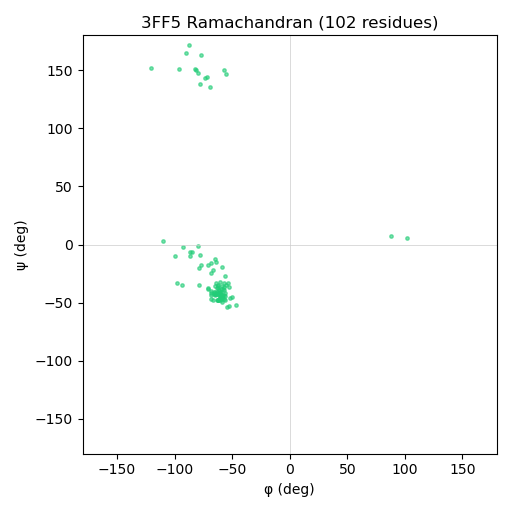O 1
ATOM 707 N N . ARG B 1 33 ? 9.479 26.495 39.171 1.00 12.19 49 ARG B N 1
ATOM 708 C CA . ARG B 1 33 ? 10.864 26.534 39.652 1.00 11.60 49 ARG B CA 1
ATOM 709 C C . ARG B 1 33 ? 11.085 25.667 40.893 1.00 10.87 49 ARG B C 1
ATOM 710 O O . ARG B 1 33 ? 12.046 24.895 40.956 1.00 10.34 49 ARG B O 1
ATOM 718 N N . ARG B 1 34 ? 10.195 25.784 41.873 1.00 10.29 50 ARG B N 1
ATOM 719 C CA . ARG B 1 34 ? 10.293 24.960 43.080 1.00 9.65 50 ARG B CA 1
ATOM 720 C C . ARG B 1 34 ? 10.166 23.473 42.752 1.00 9.64 50 ARG B C 1
ATOM 721 O O . ARG B 1 34 ? 10.962 22.658 43.224 1.00 9.38 50 ARG B O 1
ATOM 729 N N . ALA B 1 35 ? 9.160 23.129 41.947 1.00 9.36 51 ALA B N 1
ATOM 730 C CA . ALA B 1 35 ? 8.917 21.736 41.570 1.00 9.02 51 ALA B CA 1
ATOM 731 C C . ALA B 1 35 ? 10.089 21.159 40.777 1.00 8.96 51 ALA B C 1
ATOM 732 O O . ALA B 1 35 ? 10.430 19.985 40.944 1.00 8.75 51 ALA B O 1
ATOM 734 N N . PHE B 1 36 ? 10.696 21.980 39.915 1.00 8.57 52 PHE B N 1
ATOM 735 C CA . PHE B 1 36 ? 11.855 21.531 39.149 1.00 9.15 52 PHE B CA 1
ATOM 736 C C . PHE B 1 36 ? 12.976 21.126 40.112 1.00 9.37 52 PHE B C 1
ATOM 737 O O . PHE B 1 36 ? 13.558 20.046 39.988 1.00 8.81 52 PHE B O 1
ATOM 745 N N . LEU B 1 37 ? 13.252 21.984 41.093 1.00 9.41 53 LEU B N 1
ATOM 746 C CA . LEU B 1 37 ? 14.255 21.686 42.106 1.00 9.50 53 LEU B CA 1
ATOM 747 C C . LEU B 1 37 ? 13.918 20.451 42.953 1.00 9.79 53 LEU B C 1
ATOM 748 O O . LEU B 1 37 ? 14.816 19.673 43.313 1.00 9.48 53 LEU B O 1
ATOM 753 N N . LYS B 1 38 ? 12.636 20.266 43.266 1.00 10.08 54 LYS B N 1
ATOM 754 C CA . LYS B 1 38 ? 12.195 19.076 43.988 1.00 10.80 54 LYS B CA 1
ATOM 755 C C . LYS B 1 38 ? 12.478 17.798 43.195 1.00 11.01 54 LYS B C 1
ATOM 756 O O . LYS B 1 38 ? 12.969 16.818 43.761 1.00 11.39 54 LYS B O 1
ATOM 762 N N . LYS B 1 39 ? 12.203 17.809 41.892 1.00 11.20 5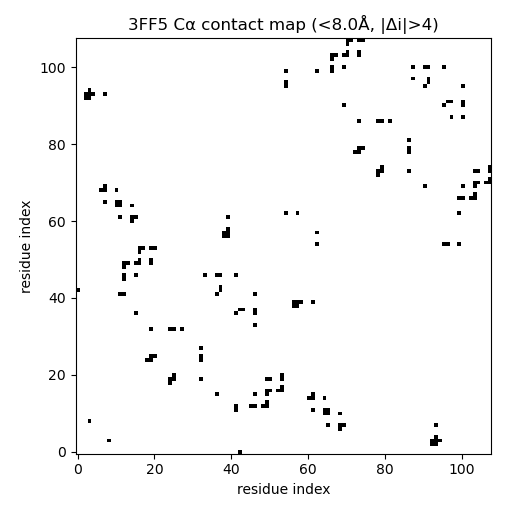5 LYS B N 1
ATOM 763 C CA . LYS B 1 39 ? 12.439 16.604 41.087 1.00 11.83 55 LYS B CA 1
ATOM 764 C C . LYS B 1 39 ? 13.933 16.335 40.895 1.00 12.25 55 LYS B C 1
ATOM 765 O O . LYS B 1 39 ? 14.330 15.214 40.581 1.00 12.30 55 LYS B O 1
ATOM 771 N N . LYS B 1 40 ? 14.747 17.363 41.133 1.00 12.24 56 LYS B N 1
ATOM 772 C CA . LYS B 1 40 ? 16.207 17.220 41.184 1.00 12.89 56 LYS B CA 1
ATOM 773 C C . LYS B 1 40 ? 16.721 16.634 42.480 1.00 13.50 56 LYS B C 1
ATOM 774 O O . LYS B 1 40 ? 17.920 16.343 42.600 1.00 14.63 56 LYS B O 1
ATOM 784 N N . GLY B 1 41 ? 15.835 16.507 43.459 1.00 13.50 57 GLY B N 1
ATOM 785 C CA . GLY B 1 41 ? 16.186 15.923 44.744 1.00 13.56 57 GLY B CA 1
ATOM 786 C C . GLY B 1 41 ? 16.418 16.881 45.901 1.00 13.24 57 GLY B C 1
ATOM 787 O O . GLY B 1 41 ? 16.819 16.443 46.977 1.00 13.67 57 GLY B O 1
ATOM 788 N N . LEU B 1 42 ? 16.181 18.179 45.701 1.00 12.33 58 LEU B N 1
ATOM 789 C CA . LEU B 1 42 ? 16.270 19.136 46.811 1.00 11.61 58 LEU B CA 1
ATOM 790 C C . LEU B 1 42 ? 15.005 19.081 47.666 1.00 11.55 58 LEU B C 1
ATOM 791 O O . LEU B 1 42 ? 13.920 18.798 47.165 1.00 12.15 58 LEU B O 1
ATOM 796 N N . THR B 1 43 ? 15.147 19.330 48.962 1.00 11.05 59 THR B N 1
ATOM 797 C CA . THR B 1 43 ? 13.988 19.400 49.849 1.00 10.67 59 THR B CA 1
ATOM 798 C C . THR B 1 43 ? 13.498 20.850 49.878 1.00 10.58 59 THR B C 1
ATOM 799 O O . THR B 1 43 ? 14.214 21.759 49.452 1.00 10.15 59 THR B O 1
ATOM 803 N N . ASP B 1 44 ? 12.284 21.071 50.378 1.00 10.52 60 ASP B N 1
ATOM 804 C CA . ASP B 1 44 ? 11.765 22.434 50.509 1.00 10.67 60 ASP B CA 1
ATOM 805 C C . ASP B 1 44 ? 12.678 23.324 51.357 1.00 10.59 60 ASP B C 1
ATOM 806 O O . ASP B 1 44 ? 12.827 24.504 51.079 1.00 10.08 60 ASP B O 1
ATOM 811 N N . GLU B 1 45 ? 13.275 22.741 52.391 1.00 10.74 61 GLU B N 1
ATOM 812 C CA . GLU B 1 45 ? 14.218 23.440 53.268 1.00 11.58 61 GLU B CA 1
ATOM 813 C C . GLU B 1 45 ? 15.405 23.980 52.460 1.00 10.73 61 GLU B C 1
ATOM 814 O O . GLU B 1 45 ? 15.813 25.138 52.608 1.00 10.35 61 GLU B O 1
ATOM 820 N N . GLU B 1 46 ? 15.944 23.131 51.595 1.00 10.25 62 GLU B N 1
ATOM 821 C CA . GLU B 1 46 ? 17.077 23.495 50.741 1.00 10.09 62 GLU B CA 1
ATOM 822 C C . GLU B 1 46 ? 16.690 24.492 49.645 1.00 9.47 62 GLU B C 1
ATOM 823 O O . GLU B 1 46 ? 17.459 25.396 49.313 1.00 9.38 62 GLU B O 1
ATOM 829 N N . ILE B 1 47 ? 15.492 24.326 49.093 1.00 8.75 63 ILE B N 1
ATOM 830 C CA . ILE B 1 47 ? 14.973 25.256 48.096 1.00 8.63 63 ILE B CA 1
ATOM 831 C C . ILE B 1 47 ? 14.756 26.647 48.688 1.00 8.64 63 ILE B C 1
ATOM 832 O O . ILE B 1 47 ? 15.103 27.648 48.063 1.00 8.61 63 ILE B O 1
ATOM 837 N N . ASP B 1 48 ? 14.185 26.701 49.890 1.00 9.17 64 ASP B N 1
ATOM 838 C CA . ASP B 1 48 ? 13.996 27.967 50.599 1.00 9.87 64 ASP B CA 1
ATOM 839 C C . ASP B 1 48 ? 15.337 28.672 50.775 1.00 10.07 64 ASP B C 1
ATOM 840 O O . ASP B 1 48 ? 15.447 29.864 50.497 1.00 10.22 64 ASP B O 1
ATOM 845 N N . LEU B 1 49 ? 16.354 27.927 51.211 1.00 10.67 65 LEU B N 1
ATOM 846 C CA . LEU B 1 49 ? 17.712 28.470 51.338 1.00 11.86 65 LEU B CA 1
ATOM 847 C C . LEU B 1 49 ? 18.285 28.986 50.013 1.00 11.84 65 LEU B C 1
ATOM 848 O O . LEU B 1 49 ? 18.950 30.029 49.978 1.00 12.32 65 LEU B O 1
ATOM 853 N N . ALA B 1 50 ? 18.041 28.253 48.929 1.00 11.73 66 ALA B N 1
ATOM 854 C CA . ALA B 1 50 ? 18.432 28.707 47.588 1.00 11.71 66 ALA B CA 1
ATOM 855 C C . ALA B 1 50 ? 17.784 30.046 47.236 1.00 12.05 66 ALA B C 1
ATOM 856 O O . ALA B 1 50 ? 18.473 30.984 46.803 1.00 11.90 66 ALA B O 1
ATOM 858 N N . PHE B 1 51 ? 16.467 30.147 47.434 1.00 12.08 67 PHE B N 1
ATOM 859 C CA . PHE B 1 51 ? 15.769 31.408 47.178 1.00 12.60 67 PHE B CA 1
ATOM 860 C C . PHE B 1 51 ? 16.322 32.528 48.060 1.00 13.22 67 PHE B C 1
ATOM 861 O O . PHE B 1 51 ? 16.525 33.646 47.592 1.00 12.91 67 PHE B O 1
ATOM 869 N N . GLN B 1 52 ? 16.590 32.210 49.324 1.00 14.39 68 GLN B N 1
ATOM 870 C CA . GLN B 1 52 ? 17.128 33.190 50.272 1.00 15.73 68 GLN B CA 1
ATOM 871 C C . GLN B 1 52 ? 18.447 33.792 49.785 1.00 16.73 68 GLN B C 1
ATOM 872 O O . GLN B 1 52 ? 18.696 34.990 49.956 1.00 16.67 68 GLN B O 1
ATOM 878 N N . GLN B 1 53 ? 19.275 32.955 49.168 1.00 17.98 69 GLN B N 1
ATOM 879 C CA . GLN B 1 53 ? 20.615 33.357 48.739 1.00 19.72 69 GLN B CA 1
ATOM 880 C C . GLN B 1 53 ? 20.677 33.863 47.294 1.00 20.23 69 GLN B C 1
ATOM 881 O O . GLN B 1 53 ? 21.742 34.281 46.833 1.00 20.69 69 GLN B O 1
ATOM 887 N N . SER B 1 54 ? 19.541 33.829 46.596 1.00 21.16 70 SER B N 1
ATOM 888 C CA . SER B 1 54 ? 19.473 34.134 45.162 1.00 22.02 70 SER B CA 1
ATOM 889 C C . SER B 1 54 ? 19.501 35.633 44.862 1.00 22.56 70 SER B C 1
ATOM 890 O O . SER B 1 54 ? 19.695 36.046 43.712 1.00 23.00 70 SER B O 1
#

Foldseek 3Di:
DVVDDCVVLVVLLVVLLVQCPDPVNVVDDPVVSLVVSVVVVHDPVSNVVSVVND/DVVDDCVPLVVVLVVLLVQCVDPVSVVDDPVVSQVVVVVVPDDPVSNVVSVVVD

B-factor: mean 17.3, std 7.53, range [4.45, 50.07]

Nearest PDB structures (foldseek):
  5aon-assembly4_D  TM=9.875E-01  e=2.426E-03  Trypanosoma brucei
  5mmc-assembly1_A  TM=9.486E-01  e=1.757E-03  Trypanosoma brucei brucei
  5oml-assembly1_A  TM=9.740E-01  e=3.140E-03  Trypanosoma brucei brucei
  6s6r-assembly1_A  TM=9.776E-01  e=4.335E-03  Trypanosoma brucei brucei
  6zfw-assembly1_A  TM=8.731E-01  e=4.335E-03  Trypanosoma cruzi

Organism: Rattus norvegicus (NCBI:txid10116)

InterPro domains:
  IPR006785 Peroxisome membrane anchor protein Pex14p, N-terminal [PF04695] (25-68)
  IPR025655 Peroxisomal membrane protein 14 [PTHR23058] (7-367)
  IPR036388 Winged helix-like DNA-binding domain superfamily [G3DSA:1.10.10.10] (13-80)

=== Feature glossary ===
Key to the feature types in this record:

Secondary structure (8-state, DSSP). Secondary structure is the local, repeating backbone conformation. DSSP classifies it into eight states by reading the hydrogen-bond network: three helix types (H, G, I), two β types (E, B), two non-regular types (T, S), and unstructured coil (-).

Backbone torsions (φ/ψ). Backbone dihedral angles. Every residue except chain termini has a φ (preceding-C → N → Cα → C) and a ψ (N → Cα → C → next-N). They are reported in degrees following the IUPAC sign convention. Secondary structure is essentially a statement about which (φ, ψ) basin each residue occupies.

Predicted aligned error. Predicted Aligned Error (PAE) is an AlphaFold confidence matrix: entry (i, j) is the expected error in the position of residue j, in ångströms, when the prediction is superimposed on the true structure at residue i. Low PAE within a block of residues means that block is internally rigid and well-predicted; high PAE between two blocks means their relative placement is uncertain even if each block individually is confident.

B-factor. B-factor (Debye–Waller factor) reflects atomic displacement in the crystal lattice. It is an experimental observable (units Å²), not a prediction; low values mean the atom is pinned down, high values mean it moves or is heterogeneous across the crystal.

Secondary structure (3-state, P-SEA). Three-state secondary structure (P-SEA) collapses the eight DSSP classes into helix (a), strand (b), and coil (c). P-SEA assigns these from Cα geometry alone — distances and angles — without requiring backbone oxygens, so it works on any Cα trace.

Sequence. Primary structure: the covalent order of the twenty standard amino acids along the backbone. Two proteins with the same sequence will (almost always) fold to the same structure; two with 30% identity often share a fold but not the details.

pLDDT. pLDDT is the predicted lDDT-Cα score: AlphaFold's confidence that the local environment of each residue (all inter-atomic distances within 15 Å) is correctly placed. It is a per-residue number between 0 and 100, with higher meaning more reliable.

InterPro / GO / CATH / organism. Functional annotations link the protein to curated databases. InterPro entries identify conserved domains and families by matching the sequence against member-database signatures (Pfam, PROSITE, CDD, …). Gene Ontology (GO) terms describe molecular function, biological process, and cellular component in a controlled vocabulary. CATH places the structure in a hierarchical fold classification (Class/Architecture/Topology/Homologous-superfamily). The organism is the source species.

Contact-map, Ramachandran, and PAE plots. Three diagnostic plots accompany the record. The Cα contact map visualizes the tertiary structure as a 2D adjacency matrix (8 Å cutoff, sequence-local contacts suppressed). The Ramachandran plot shows the distribution of backbone (φ, ψ) torsions, with points in the α and β basins reflecting secondary structure content. The PAE plot shows AlphaFold's inter-residue confidence as a color matrix.

mmCIF coordinates. The mmCIF table is the protein's shape written out atom by atom. For each backbone N, Cα, C, and carbonyl O, it records an (x, y, z) coordinate triple in Å plus the residue type, chain letter, and residue number.

Radius of gyration, Cα contacts, bounding box. Three whole-structure scalars: the radius of gyration (RMS distance of Cα from centroid, in Å), the count of Cα–Cα contacts (pairs closer than 8 Å and separated by more than four residues in sequence — i.e. tertiary, not local, contacts), and the bounding-box dimensions. Together they distinguish compact globular folds from extended fibres or disordered chains.

Foldseek 3Di. The Foldseek 3Di string encodes local tertiary geometry as a 20-letter alphabet — one character per residue — derived from the relative positions of nearby Cα atoms. Unlike the amino-acid sequence, 3Di is a direct function of the 3D structure, so two proteins with the same fold have similar 3Di strings even at low sequence identity.

Rendered structure images. Six rendered views show the 3D structure from the faces of a cube — i.e. along ±x, ±y, ±z. Rendering representation is drawn randomly per protein from cartoon (secondary-structure ribbons), sticks (backbone bonds), or molecular surface; coloring is either N→C rainbow (blue at the N-terminus through red at the C-terminus) or one color per chain.

Nearest PDB structures. The Foldseek neighbor list gives the closest experimentally determined structures in the PDB, ranked by structural alignment. TM-score near 1 means near-identical fold; near 0.3 means only rough topology match. This is how one finds what a novel AlphaFold prediction most resembles in the solved-structure universe.

Solvent-accessible surface area. SASA measures how much of the protein is reachable by solvent. It is computed by rolling a water-sized probe over the atomic surface and summing the exposed area (Å²). Per-residue SASA distinguishes core (buried, low SASA) from surface (exposed, high SASA) residues; total SASA is a whole-molecule size measure.